Protein AF-A0A182T575-F1 (afdb_monomer_lite)

InterPro domains:
  IPR001965 Zinc finger, PHD-type [SM00249] (13-58)
  IPR001965 Zinc finger, PHD-type [SM00249] (108-152)
  IPR011011 Zinc finger, FYVE/PHD-type [SSF57903] (4-63)
  IPR011011 Zinc finger, FYVE/PHD-type [SSF57903] (106-156)
  IPR013083 Zinc finger, RING/FYVE/PHD-type [G3DSA:3.30.40.10] (1-66)
  IPR013083 Zinc finger, RING/FYVE/PHD-type [G3DSA:3.30.40.10] (75-159)
  IPR019786 Zinc finger, PHD-type, conserved site [PS01359] (14-57)
  IPR019786 Zinc finger, PHD-type, conserved site [PS01359] (109-151)
  IPR019787 Zinc finger, PHD-finger [PF00628] (109-151)
  IPR019787 Zinc finger, PHD-finger [PS50016] (6-60)
  IPR019787 Zinc finger, PHD-finger [PS50016] (106-154)

pLDDT: mean 73.39, std 14.85, range [38.53, 90.88]

Secondary structure (DSSP, 8-state):
------------BBTTT--B--TTSEEE-TTT--EEEHHHHT--GGGGGS----HHHHHTS---------------SHHHHHHHHHHHHHHHHHHT------PPP-PPBTTT----SS-EEEPTTSS-EEEGGGS-HHHHTTTTS---HHHHHHHHHHT-

Organism: NCBI:txid74869

Radius of gyration: 31.45 Å; chains: 1; bounding box: 74×35×73 Å

Sequence (160 aa):
MANNEENTCEELKCGKCFALCSESDYIMCDECRTLYHARCIEVDDAAACREWFCEKCANARPDQTASTPTGYRQPVDNKMMEIRRIFEQMKACMEQGTRQKSAAPRRTCYACNGSGDTEMIGCNGCNRSVHLTCLTESEAASLRKWLCAFCTVTKKRETK

Foldseek 3Di:
DDDDPPPCPPQQAAPQPRHGDDDDAWDAQPPPRHIHGCVRQVDDPVVNVDHDHDPVRVVVPVDDDDDDDDDDDDPDDDVVVVVVVVVVVVVCVVVVPPPPCPPPPQAAAPQPRDRDPADWQAAPQDRHIHHCVSDDPVQNVCRPHGHPPVRVVVVVVVVD

Structure (mmCIF, N/CA/C/O backbone):
data_AF-A0A182T575-F1
#
_entry.id   AF-A0A182T575-F1
#
loop_
_atom_site.group_PDB
_atom_site.id
_atom_site.type_symbol
_atom_site.label_atom_id
_atom_site.label_alt_id
_atom_site.label_comp_id
_atom_site.label_asym_id
_atom_site.label_entity_id
_atom_site.label_seq_id
_atom_site.pdbx_PDB_ins_code
_atom_site.Cartn_x
_atom_site.Cartn_y
_atom_site.Cartn_z
_atom_site.occupancy
_atom_site.B_iso_or_equiv
_atom_site.auth_seq_id
_atom_site.auth_comp_id
_atom_site.auth_asym_id
_atom_site.auth_atom_id
_atom_site.pdbx_PDB_model_num
ATOM 1 N N . MET A 1 1 ? 23.796 -4.944 -33.151 1.00 39.25 1 MET A N 1
ATOM 2 C CA . MET A 1 1 ? 24.440 -6.064 -32.436 1.00 39.25 1 MET A CA 1
ATOM 3 C C . MET A 1 1 ? 24.718 -5.594 -31.021 1.00 39.25 1 MET A C 1
ATOM 5 O O . MET A 1 1 ? 25.279 -4.519 -30.892 1.00 39.25 1 MET A O 1
ATOM 9 N N . ALA A 1 2 ? 24.274 -6.391 -30.047 1.00 43.53 2 ALA A N 1
ATOM 10 C CA . ALA A 1 2 ? 24.586 -6.375 -28.615 1.00 43.53 2 ALA A CA 1
ATOM 11 C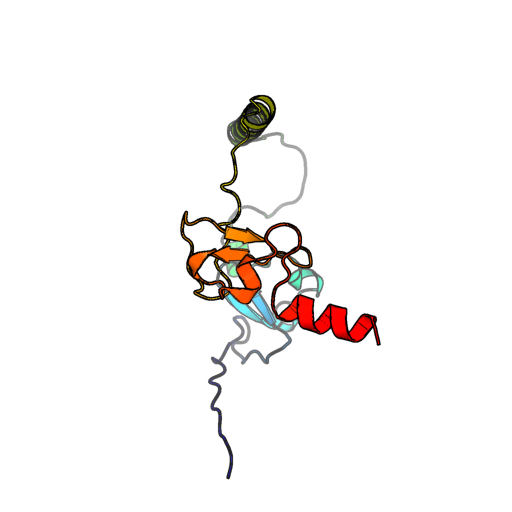 C . ALA A 1 2 ? 24.292 -5.098 -27.799 1.00 43.53 2 ALA A C 1
ATOM 13 O O . ALA A 1 2 ? 24.998 -4.098 -27.876 1.00 43.53 2 ALA A O 1
ATOM 14 N N . ASN A 1 3 ? 23.268 -5.221 -26.948 1.00 47.69 3 ASN A N 1
ATOM 15 C CA . ASN A 1 3 ? 23.151 -4.525 -25.670 1.00 47.69 3 ASN A CA 1
ATOM 16 C C . ASN A 1 3 ? 24.430 -4.774 -24.857 1.00 47.69 3 ASN A C 1
ATOM 18 O O . ASN A 1 3 ? 24.842 -5.927 -24.742 1.00 47.69 3 ASN A O 1
ATOM 22 N N . ASN A 1 4 ? 25.029 -3.736 -24.280 1.00 50.97 4 ASN A N 1
ATOM 23 C CA . ASN A 1 4 ? 25.987 -3.916 -23.194 1.00 50.97 4 ASN A CA 1
ATOM 24 C C . ASN A 1 4 ? 25.525 -3.039 -22.035 1.00 50.97 4 ASN A C 1
ATOM 26 O O . ASN A 1 4 ? 25.908 -1.879 -21.903 1.00 50.97 4 ASN A O 1
ATOM 30 N N . GLU A 1 5 ? 24.592 -3.595 -21.268 1.00 57.41 5 GLU A N 1
ATOM 31 C CA . GLU A 1 5 ? 24.243 -3.130 -19.936 1.00 57.41 5 GLU A CA 1
ATOM 32 C C . GLU A 1 5 ? 25.486 -3.321 -19.064 1.00 57.41 5 GLU A C 1
ATOM 34 O O . GLU A 1 5 ? 25.692 -4.378 -18.471 1.00 57.41 5 GLU A O 1
ATOM 39 N N . GLU A 1 6 ? 26.349 -2.307 -19.010 1.00 52.88 6 GLU A N 1
ATOM 40 C CA . GLU A 1 6 ? 27.353 -2.185 -17.956 1.00 52.88 6 GLU A CA 1
ATOM 41 C C . GLU A 1 6 ? 26.613 -1.858 -16.657 1.00 52.88 6 GLU A C 1
ATOM 43 O O . GLU A 1 6 ? 26.557 -0.725 -16.186 1.00 52.88 6 GLU A O 1
ATOM 48 N N . ASN A 1 7 ? 25.968 -2.891 -16.115 1.00 46.56 7 ASN A N 1
ATOM 49 C CA . ASN A 1 7 ? 25.551 -2.963 -14.734 1.00 46.56 7 ASN A CA 1
ATOM 50 C C . ASN A 1 7 ? 26.835 -2.837 -13.913 1.00 46.56 7 ASN A C 1
ATOM 52 O O . ASN A 1 7 ? 27.598 -3.795 -13.782 1.00 46.56 7 ASN A O 1
ATOM 56 N N . THR A 1 8 ? 27.127 -1.624 -13.447 1.00 46.09 8 THR A N 1
ATOM 57 C CA . THR A 1 8 ? 28.196 -1.358 -12.493 1.00 46.09 8 THR A CA 1
ATOM 58 C C . THR A 1 8 ? 27.815 -2.053 -11.195 1.00 46.09 8 THR A C 1
ATOM 60 O O . THR A 1 8 ? 27.240 -1.444 -10.296 1.00 46.09 8 THR A O 1
ATOM 63 N N . CYS A 1 9 ? 28.094 -3.354 -11.129 1.00 49.94 9 CYS A N 1
ATOM 64 C CA . CYS A 1 9 ? 28.182 -4.099 -9.892 1.00 49.94 9 CYS A CA 1
ATOM 65 C C . CYS A 1 9 ? 29.258 -3.379 -9.088 1.00 49.94 9 CYS A C 1
ATOM 67 O O . CYS A 1 9 ? 30.449 -3.540 -9.358 1.00 49.94 9 CYS A O 1
ATOM 69 N N . GLU A 1 10 ? 28.826 -2.484 -8.198 1.00 60.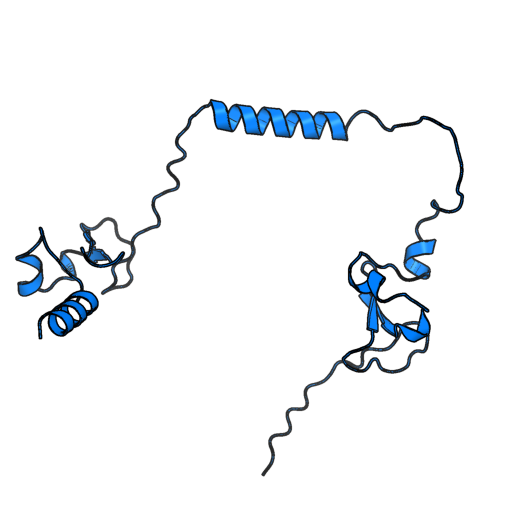88 10 GLU A N 1
ATOM 70 C CA . GLU A 1 10 ? 29.696 -1.800 -7.254 1.00 60.88 10 GLU A CA 1
ATOM 71 C C . GLU A 1 10 ? 30.649 -2.857 -6.691 1.00 60.88 10 GLU A C 1
ATOM 73 O O . GLU A 1 10 ? 30.208 -3.934 -6.291 1.00 60.88 10 GLU A O 1
ATOM 78 N N . GLU A 1 11 ? 31.960 -2.625 -6.789 1.00 69.19 11 GLU A N 1
ATOM 79 C CA . GLU A 1 11 ? 32.977 -3.596 -6.382 1.00 69.19 11 GLU A CA 1
ATOM 80 C C . GLU A 1 11 ? 32.914 -3.807 -4.864 1.00 69.19 11 GLU A C 1
ATOM 82 O O . GLU A 1 11 ? 33.676 -3.225 -4.086 1.00 69.19 11 GLU A O 1
ATOM 87 N N . LEU A 1 12 ? 31.978 -4.634 -4.425 1.00 80.94 12 LEU A N 1
ATOM 88 C CA . LEU A 1 12 ? 31.774 -4.973 -3.035 1.00 80.94 12 LEU A CA 1
ATOM 89 C C . LEU A 1 12 ? 32.937 -5.865 -2.592 1.00 80.94 12 LEU A C 1
ATOM 91 O O . LEU A 1 12 ? 33.143 -6.955 -3.125 1.00 80.94 12 LEU A O 1
ATOM 95 N N . LYS A 1 13 ? 33.742 -5.382 -1.641 1.00 87.19 13 LYS A N 1
ATOM 96 C CA . LYS A 1 13 ? 34.956 -6.058 -1.153 1.00 87.19 13 LYS A CA 1
ATOM 97 C C . LYS A 1 13 ? 34.750 -6.590 0.256 1.00 87.19 13 LYS A C 1
ATOM 99 O O . LYS A 1 13 ? 34.150 -5.935 1.105 1.00 87.19 13 LYS A O 1
ATOM 104 N N . CYS A 1 14 ? 35.319 -7.761 0.517 1.00 88.38 14 CYS A N 1
ATOM 105 C CA . CYS A 1 14 ? 35.303 -8.377 1.834 1.00 88.38 14 CYS A CA 1
ATOM 106 C C . CYS A 1 14 ? 36.177 -7.592 2.823 1.00 88.38 14 CYS A C 1
ATOM 108 O O . CYS A 1 14 ? 37.368 -7.395 2.589 1.00 88.38 14 CYS A O 1
ATOM 110 N N . GLY A 1 15 ? 35.637 -7.224 3.983 1.00 87.44 15 GLY A N 1
ATOM 111 C CA . GLY A 1 15 ? 36.346 -6.467 5.017 1.00 87.44 15 GLY A CA 1
ATOM 112 C C . GLY A 1 15 ? 37.470 -7.224 5.738 1.00 87.44 15 GLY A C 1
ATOM 113 O O . GLY A 1 15 ? 38.123 -6.633 6.599 1.00 87.44 15 GLY A O 1
ATOM 114 N N . LYS A 1 16 ? 37.683 -8.516 5.434 1.00 87.06 16 LYS A N 1
ATOM 115 C CA . LYS A 1 16 ? 38.768 -9.347 5.996 1.00 87.06 16 LYS A CA 1
ATOM 116 C C . LYS A 1 16 ? 39.864 -9.671 4.980 1.00 87.06 16 LYS A C 1
ATOM 118 O O . LYS A 1 16 ? 41.035 -9.511 5.301 1.00 87.06 16 LYS A O 1
ATOM 123 N N . CYS A 1 17 ? 39.507 -10.126 3.777 1.00 88.50 17 CYS A N 1
ATOM 124 C CA . CYS A 1 17 ? 40.483 -10.513 2.747 1.00 88.50 17 CYS A CA 1
ATOM 125 C C . CYS A 1 17 ? 40.636 -9.489 1.611 1.00 88.50 17 CYS A C 1
ATOM 127 O O . CYS A 1 17 ? 41.510 -9.660 0.769 1.00 88.50 17 CYS A O 1
ATOM 129 N N . PHE A 1 18 ? 39.795 -8.449 1.571 1.00 85.19 18 PHE A N 1
ATOM 130 C CA . PHE A 1 18 ? 39.762 -7.396 0.544 1.00 85.19 18 PHE A CA 1
ATOM 131 C C . PHE A 1 18 ? 39.518 -7.879 -0.895 1.00 85.19 18 PHE A C 1
ATOM 133 O O . PHE A 1 18 ? 39.548 -7.075 -1.826 1.00 85.19 18 PHE A O 1
ATOM 140 N N . ALA A 1 19 ? 39.226 -9.168 -1.085 1.00 85.50 19 ALA A N 1
ATOM 141 C CA . ALA A 1 19 ? 38.797 -9.721 -2.361 1.00 85.50 19 ALA A CA 1
ATOM 142 C C . ALA A 1 19 ? 37.332 -9.361 -2.653 1.00 85.50 19 ALA A C 1
ATOM 144 O O . ALA A 1 19 ? 36.553 -9.079 -1.738 1.00 85.50 19 ALA A O 1
ATOM 145 N N . LEU A 1 20 ? 36.963 -9.397 -3.934 1.00 83.56 20 LEU A N 1
ATOM 146 C CA . LEU A 1 20 ? 35.601 -9.130 -4.391 1.00 83.56 20 LEU A CA 1
ATOM 147 C C . LEU A 1 20 ? 34.617 -10.178 -3.841 1.00 83.56 20 LEU A C 1
ATOM 149 O O . LEU A 1 20 ? 34.906 -11.379 -3.798 1.00 83.56 20 LEU A O 1
ATOM 153 N N . CYS A 1 21 ? 33.451 -9.715 -3.407 1.00 77.94 21 CYS A N 1
ATOM 154 C CA . CYS A 1 21 ? 32.320 -10.549 -3.036 1.00 77.94 21 CYS A CA 1
ATOM 155 C C . CYS A 1 21 ? 31.517 -10.871 -4.299 1.00 77.94 21 CYS A C 1
ATOM 157 O O . CYS A 1 21 ? 30.955 -9.979 -4.923 1.00 77.94 21 CYS A O 1
ATOM 159 N N . SER A 1 22 ? 31.488 -12.145 -4.690 1.00 73.56 22 SER A N 1
ATOM 160 C CA . SER A 1 22 ? 30.547 -12.640 -5.700 1.00 73.56 22 SER A CA 1
ATOM 161 C C . SER A 1 22 ? 29.132 -12.706 -5.115 1.00 73.56 22 SER A C 1
ATOM 163 O O . SER A 1 22 ? 28.972 -12.761 -3.898 1.00 73.56 22 SER A O 1
ATOM 165 N N . GLU A 1 23 ? 28.121 -12.720 -5.981 1.00 66.62 23 GLU A N 1
ATOM 166 C CA . GLU A 1 23 ? 26.720 -12.397 -5.668 1.00 66.62 23 GLU A CA 1
ATOM 167 C C . GLU A 1 23 ? 26.006 -13.272 -4.611 1.00 66.62 23 GLU A C 1
ATOM 169 O O . GLU A 1 23 ? 24.892 -12.923 -4.234 1.00 66.62 23 GLU A O 1
ATOM 174 N N . SER A 1 24 ? 26.584 -14.371 -4.100 1.00 66.12 24 SER A N 1
ATOM 175 C CA . SER A 1 24 ? 25.818 -15.333 -3.280 1.00 66.12 24 SER A CA 1
ATOM 176 C C . SER A 1 24 ? 26.347 -15.679 -1.880 1.00 66.12 24 SER A C 1
ATOM 178 O O . SER A 1 24 ? 25.545 -16.117 -1.061 1.00 66.12 24 SER A O 1
ATOM 180 N N . ASP A 1 25 ? 27.629 -15.468 -1.549 1.00 77.75 25 ASP A N 1
ATOM 181 C CA . ASP A 1 25 ? 28.241 -16.086 -0.346 1.00 77.75 25 ASP A CA 1
ATOM 182 C C . ASP A 1 25 ? 28.882 -15.062 0.610 1.00 77.75 25 ASP A C 1
ATOM 184 O O . ASP A 1 25 ? 30.053 -15.168 1.011 1.00 77.75 25 ASP A O 1
ATOM 188 N N . TYR A 1 26 ? 28.120 -14.035 0.980 1.00 84.81 26 TYR A N 1
ATOM 189 C CA . TYR A 1 26 ? 28.564 -13.005 1.914 1.00 84.81 26 TYR A CA 1
ATOM 190 C C . TYR A 1 26 ? 27.520 -12.695 2.987 1.00 84.81 26 TYR A C 1
ATOM 192 O O . TYR A 1 26 ? 26.317 -12.812 2.777 1.00 84.81 26 TYR A O 1
ATOM 200 N N . ILE A 1 27 ? 28.002 -12.237 4.138 1.00 85.94 27 ILE A N 1
ATOM 201 C CA . ILE A 1 27 ? 27.193 -11.635 5.193 1.00 85.94 27 ILE A CA 1
ATOM 202 C C . ILE A 1 27 ? 27.582 -10.166 5.344 1.00 85.94 27 ILE A C 1
ATOM 204 O O . ILE A 1 27 ? 28.740 -9.787 5.145 1.00 85.94 27 ILE A O 1
ATOM 208 N N . MET A 1 28 ? 26.612 -9.330 5.688 1.00 88.44 28 MET A N 1
ATOM 209 C CA . MET A 1 28 ? 26.808 -7.906 5.925 1.00 88.44 28 MET A CA 1
ATOM 210 C C . MET A 1 28 ? 26.722 -7.625 7.423 1.00 88.44 28 MET A C 1
ATOM 212 O O . MET A 1 28 ? 25.813 -8.105 8.087 1.00 88.44 28 MET A O 1
ATOM 216 N N . CYS A 1 29 ? 27.652 -6.832 7.953 1.00 89.06 29 CYS A N 1
ATOM 217 C CA . CYS A 1 29 ? 27.554 -6.327 9.321 1.00 89.06 29 CYS A CA 1
ATOM 218 C C . CYS A 1 29 ? 26.382 -5.343 9.438 1.00 89.06 29 CYS A C 1
ATOM 220 O O . CYS A 1 29 ? 26.336 -4.366 8.687 1.00 89.06 29 CYS A O 1
ATOM 222 N N . ASP A 1 30 ? 25.483 -5.545 10.399 1.00 88.19 30 ASP A N 1
ATOM 223 C CA . ASP A 1 30 ? 24.310 -4.677 10.583 1.00 88.19 30 ASP A CA 1
ATOM 224 C C . ASP A 1 30 ? 24.665 -3.255 11.046 1.00 88.19 30 ASP A C 1
ATOM 226 O O . ASP A 1 30 ? 23.932 -2.308 10.763 1.00 88.19 30 ASP A O 1
ATOM 230 N N . GLU A 1 31 ? 25.825 -3.091 11.687 1.00 87.94 31 GLU A N 1
ATOM 231 C CA . GLU A 1 31 ? 26.310 -1.800 12.185 1.00 87.94 31 GLU A CA 1
ATOM 232 C C . GLU A 1 31 ? 27.065 -1.015 11.101 1.00 87.94 31 GLU A C 1
ATOM 234 O O . GLU A 1 31 ? 26.671 0.079 10.706 1.00 87.94 31 GLU A O 1
ATOM 239 N N . CYS A 1 32 ? 28.165 -1.575 10.589 1.00 90.00 32 CYS A N 1
ATOM 240 C CA . CYS A 1 32 ? 29.066 -0.861 9.678 1.00 90.00 32 CYS A CA 1
ATOM 241 C C . CYS A 1 32 ? 28.815 -1.151 8.196 1.00 90.00 32 CYS A C 1
ATOM 243 O O . CYS A 1 32 ? 29.572 -0.669 7.353 1.00 90.00 32 CYS A O 1
ATOM 245 N N . ARG A 1 33 ? 27.810 -1.979 7.872 1.00 88.75 33 ARG A N 1
ATOM 246 C CA . ARG A 1 33 ? 27.423 -2.373 6.503 1.00 88.75 33 ARG A CA 1
ATOM 247 C C . ARG A 1 33 ? 28.553 -2.983 5.663 1.00 88.75 33 ARG A C 1
ATOM 249 O O . ARG A 1 33 ? 28.431 -3.117 4.453 1.00 88.75 33 ARG A O 1
ATOM 256 N N . THR A 1 34 ? 29.653 -3.386 6.300 1.00 88.88 34 THR A N 1
ATOM 257 C CA . THR A 1 34 ? 30.786 -4.032 5.630 1.00 88.88 34 THR A CA 1
ATOM 258 C C . THR A 1 34 ? 30.461 -5.495 5.344 1.00 88.88 34 THR A C 1
ATOM 260 O O . THR A 1 34 ? 29.895 -6.184 6.196 1.00 88.88 34 THR A O 1
ATOM 263 N N . LEU A 1 35 ? 30.849 -5.964 4.160 1.00 89.31 35 LEU A N 1
ATOM 264 C CA . LEU A 1 35 ? 30.601 -7.321 3.681 1.00 89.31 35 LEU A CA 1
ATOM 265 C C . LEU A 1 35 ? 31.759 -8.242 4.032 1.00 89.31 35 LEU A C 1
ATOM 267 O O . LEU A 1 35 ? 32.920 -7.834 4.025 1.00 89.31 35 LEU A O 1
ATOM 271 N N . TYR A 1 36 ? 31.451 -9.496 4.320 1.00 88.62 36 TYR A N 1
ATOM 272 C CA . TYR A 1 36 ? 32.433 -10.521 4.635 1.00 88.62 36 TYR A CA 1
ATOM 273 C C . TYR A 1 36 ? 32.021 -11.827 3.974 1.00 88.62 36 TYR A C 1
ATOM 275 O O . TYR A 1 36 ? 30.861 -12.221 4.063 1.00 88.62 36 TYR A O 1
ATOM 283 N N . HIS A 1 37 ? 32.961 -12.531 3.341 1.00 88.62 37 HIS A N 1
ATOM 284 C CA . HIS A 1 37 ? 32.687 -13.897 2.892 1.00 88.62 37 HIS A CA 1
ATOM 285 C C . HIS A 1 37 ? 32.399 -14.776 4.102 1.00 88.62 37 HIS A C 1
ATOM 287 O O . HIS A 1 37 ? 33.171 -14.738 5.063 1.00 88.62 37 HIS A O 1
ATOM 293 N N . ALA A 1 38 ? 31.376 -15.629 4.025 1.00 83.62 38 ALA A N 1
ATOM 294 C CA . ALA A 1 38 ? 31.061 -16.582 5.096 1.00 83.62 38 ALA A CA 1
ATOM 295 C C . ALA A 1 38 ? 32.292 -17.431 5.481 1.00 83.62 38 ALA A C 1
ATOM 297 O O . ALA A 1 38 ? 32.605 -17.609 6.657 1.00 83.62 38 ALA A O 1
ATOM 298 N N . ARG A 1 39 ? 33.090 -17.828 4.476 1.00 82.50 39 ARG A N 1
ATOM 299 C CA . ARG A 1 39 ? 34.358 -18.561 4.648 1.00 82.50 39 ARG A CA 1
ATOM 300 C C . ARG A 1 39 ? 35.452 -17.766 5.359 1.00 82.50 39 ARG A C 1
ATOM 302 O O . ARG A 1 39 ? 36.321 -18.360 5.980 1.00 82.50 39 ARG A O 1
ATOM 309 N N . CYS A 1 40 ? 35.457 -16.438 5.246 1.00 83.44 40 CYS A N 1
ATOM 310 C CA . CYS A 1 40 ? 36.474 -15.613 5.893 1.00 83.44 40 CYS A CA 1
ATOM 311 C C . CYS A 1 40 ? 36.230 -15.485 7.397 1.00 83.44 40 CYS A C 1
ATOM 313 O O . CYS A 1 40 ? 37.186 -15.290 8.141 1.00 83.44 40 CYS A O 1
ATOM 315 N N . ILE A 1 41 ? 34.983 -15.560 7.848 1.00 81.31 41 ILE A N 1
ATOM 316 C CA . ILE A 1 41 ? 34.602 -15.327 9.246 1.00 81.31 41 ILE A CA 1
ATOM 317 C C . ILE A 1 41 ? 34.152 -16.602 9.974 1.00 81.31 41 ILE A C 1
ATOM 319 O O . ILE A 1 41 ? 33.827 -16.507 11.150 1.00 81.31 41 ILE A O 1
ATOM 323 N N . GLU A 1 42 ? 34.167 -17.759 9.298 1.00 72.06 42 GLU A N 1
ATOM 324 C CA . GLU A 1 42 ? 33.816 -19.079 9.860 1.00 72.06 42 GLU A CA 1
ATOM 325 C C . GLU A 1 42 ? 32.444 -19.090 10.542 1.00 72.06 42 GLU A C 1
ATOM 327 O O . GLU A 1 42 ? 32.263 -19.609 11.640 1.00 72.06 42 GLU A O 1
ATOM 332 N N . VAL A 1 43 ? 31.469 -18.454 9.902 1.00 66.88 43 VAL A N 1
ATOM 333 C CA . VAL A 1 43 ? 30.138 -18.297 10.475 1.00 66.88 43 VAL A CA 1
ATOM 334 C C . VAL A 1 43 ? 29.201 -19.388 9.958 1.00 66.88 43 VAL A C 1
ATOM 336 O O . VAL A 1 43 ? 29.103 -19.588 8.751 1.00 66.88 43 VAL A O 1
ATOM 339 N N . ASP A 1 44 ? 28.499 -20.060 10.877 1.00 64.19 44 ASP A N 1
ATOM 340 C CA . ASP A 1 44 ? 27.440 -21.025 10.560 1.00 64.19 44 ASP A CA 1
ATOM 341 C C . ASP A 1 44 ? 26.269 -20.346 9.828 1.00 64.19 44 ASP A C 1
ATOM 343 O O . ASP A 1 44 ? 25.882 -19.227 10.180 1.00 64.19 44 ASP A O 1
ATOM 347 N N . ASP A 1 45 ? 25.633 -21.049 8.882 1.00 61.72 45 ASP A N 1
ATOM 348 C CA . ASP A 1 45 ? 24.508 -20.558 8.057 1.00 61.72 45 ASP A CA 1
ATOM 349 C C . ASP A 1 45 ? 23.361 -19.927 8.877 1.00 61.72 45 ASP A C 1
ATOM 351 O O . ASP A 1 45 ? 22.638 -19.049 8.403 1.00 61.72 45 ASP A O 1
ATOM 355 N N . ALA A 1 46 ? 23.224 -20.307 10.152 1.00 56.66 46 ALA A N 1
ATOM 356 C CA . ALA A 1 46 ? 22.260 -19.741 11.094 1.00 56.66 46 ALA A CA 1
ATOM 357 C C . ALA A 1 46 ? 22.476 -18.245 11.405 1.00 56.66 46 ALA A C 1
ATOM 359 O O . ALA A 1 46 ? 21.569 -17.587 11.919 1.00 56.66 46 ALA A O 1
ATOM 360 N N . ALA A 1 47 ? 23.657 -17.686 11.126 1.00 59.53 47 ALA A N 1
ATOM 361 C CA . ALA A 1 47 ? 23.919 -16.269 11.344 1.00 59.53 47 ALA A CA 1
ATOM 362 C C . ALA A 1 47 ? 23.334 -15.359 10.262 1.00 59.53 47 ALA A C 1
ATOM 364 O O . ALA A 1 47 ? 23.122 -14.188 10.541 1.00 59.53 47 ALA A O 1
ATOM 365 N N . ALA A 1 48 ? 23.027 -15.882 9.070 1.00 60.41 48 ALA A N 1
ATOM 366 C CA . ALA A 1 48 ? 22.328 -15.114 8.040 1.00 60.41 48 ALA A CA 1
ATOM 367 C C . ALA A 1 48 ? 20.875 -14.786 8.444 1.00 60.41 48 ALA A C 1
ATOM 369 O O . ALA A 1 48 ? 20.257 -13.888 7.879 1.00 60.41 48 ALA A O 1
ATOM 370 N N . CYS A 1 49 ? 20.323 -15.503 9.431 1.00 58.94 49 CYS A N 1
ATOM 371 C CA . CYS A 1 49 ? 18.953 -15.332 9.921 1.00 58.94 49 CYS A CA 1
ATOM 372 C C . CYS A 1 49 ? 18.837 -14.481 11.200 1.00 58.94 49 CYS A C 1
ATOM 374 O O . CYS A 1 49 ? 17.738 -14.358 11.743 1.00 58.94 49 CYS A O 1
ATOM 376 N N . ARG A 1 50 ? 19.938 -13.919 11.713 1.00 72.75 50 ARG A N 1
ATOM 377 C CA . ARG A 1 50 ? 19.966 -13.084 12.928 1.00 72.75 50 ARG A CA 1
ATOM 378 C C . ARG A 1 50 ? 20.855 -11.865 12.715 1.00 72.75 50 ARG A C 1
ATOM 380 O O . ARG A 1 50 ? 21.651 -11.845 11.786 1.00 72.75 50 ARG A O 1
ATOM 387 N N . GLU A 1 51 ? 20.743 -10.887 13.607 1.00 83.62 51 GLU A N 1
ATOM 388 C CA . GLU A 1 51 ? 21.652 -9.740 13.614 1.00 83.62 51 GLU A CA 1
ATOM 389 C C . GLU A 1 51 ? 23.104 -10.227 13.742 1.00 83.62 51 GLU A C 1
ATOM 391 O O . GLU A 1 51 ? 23.433 -11.007 14.649 1.00 83.62 51 GLU A O 1
ATOM 396 N N . TRP A 1 52 ? 23.969 -9.787 12.829 1.00 86.81 52 TRP A N 1
ATOM 397 C CA . TRP A 1 52 ? 25.381 -10.149 12.809 1.00 86.81 52 TRP A CA 1
ATOM 398 C C . TRP A 1 52 ? 26.266 -8.906 12.807 1.00 86.81 52 TRP A C 1
ATOM 400 O O . TRP A 1 52 ? 26.107 -7.974 12.017 1.00 86.81 52 TRP A O 1
ATOM 410 N N . PHE A 1 53 ? 27.263 -8.925 13.687 1.00 87.69 53 PHE A N 1
ATOM 411 C CA . PHE A 1 53 ? 28.218 -7.841 13.858 1.00 87.69 53 PHE A CA 1
ATOM 412 C C . PHE A 1 53 ? 29.625 -8.360 13.582 1.00 87.69 53 PHE A C 1
ATOM 414 O O . PHE A 1 53 ? 30.024 -9.402 14.105 1.00 87.69 53 PHE A O 1
ATOM 421 N N . CYS A 1 54 ? 30.403 -7.619 12.790 1.00 88.25 54 CYS A N 1
ATOM 422 C CA . CYS 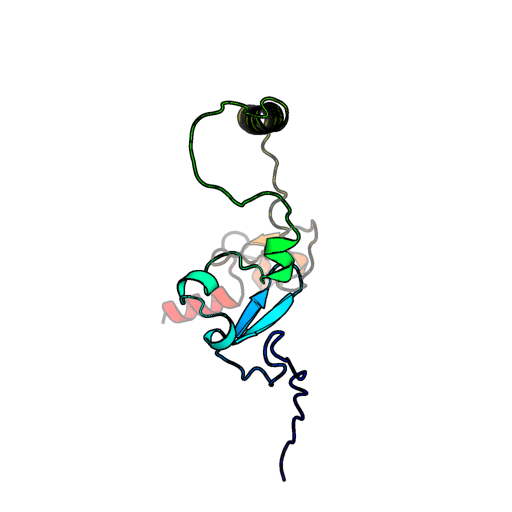A 1 54 ? 31.805 -7.957 12.580 1.00 88.25 54 CYS A CA 1
ATOM 423 C C . CYS A 1 54 ? 32.601 -7.802 13.881 1.00 88.25 54 CYS A C 1
ATOM 425 O O . CYS A 1 54 ? 32.220 -7.033 14.760 1.00 88.25 54 CYS A O 1
AT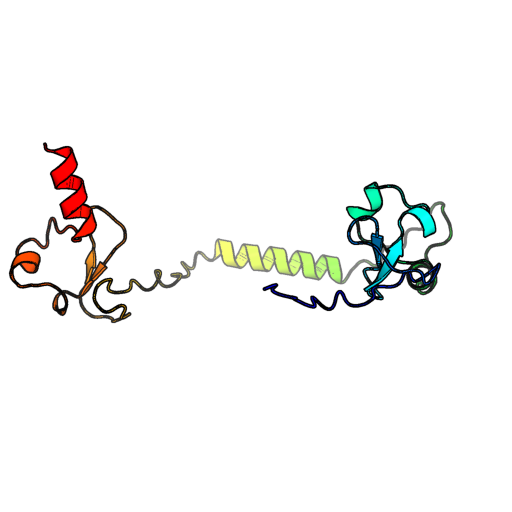OM 427 N N . GLU A 1 55 ? 33.746 -8.476 13.986 1.00 84.62 55 GLU A N 1
ATOM 428 C CA . GLU A 1 55 ? 34.602 -8.461 15.181 1.00 84.62 55 GLU A CA 1
ATOM 429 C C . GLU A 1 55 ? 34.916 -7.041 15.687 1.00 84.62 55 GLU A C 1
ATOM 431 O O . GLU A 1 55 ? 34.896 -6.787 16.888 1.00 84.62 55 GLU A O 1
ATOM 436 N N . LYS A 1 56 ? 35.117 -6.080 14.774 1.00 87.19 56 LYS A N 1
ATOM 437 C CA . LYS A 1 56 ? 35.340 -4.670 15.132 1.00 87.19 56 LYS A CA 1
ATOM 438 C C . LYS A 1 56 ? 34.127 -4.058 15.836 1.00 87.19 56 LYS A C 1
ATOM 440 O O . LYS A 1 56 ? 34.290 -3.391 16.849 1.00 87.19 56 LYS A O 1
ATOM 445 N N . CYS A 1 57 ? 32.925 -4.291 15.313 1.00 87.44 57 CYS A N 1
ATOM 446 C CA . CYS A 1 57 ? 31.676 -3.782 15.881 1.00 87.44 57 CYS A CA 1
ATOM 447 C C . CYS A 1 57 ? 31.258 -4.552 17.142 1.00 87.44 57 CYS A C 1
ATOM 449 O O . CYS A 1 57 ? 30.721 -3.953 18.069 1.00 87.44 57 CYS A O 1
ATOM 451 N N . ALA A 1 58 ? 31.551 -5.853 17.212 1.00 84.50 58 ALA A N 1
ATOM 452 C CA . ALA A 1 58 ? 31.319 -6.675 18.394 1.00 84.50 58 ALA A CA 1
ATOM 453 C C . ALA A 1 58 ? 32.212 -6.233 19.567 1.00 84.50 58 ALA A C 1
ATOM 455 O O . ALA A 1 58 ? 31.709 -6.003 20.662 1.00 84.50 58 ALA A O 1
ATOM 456 N N . ASN A 1 59 ? 33.510 -6.023 19.320 1.00 78.50 59 ASN A N 1
ATOM 457 C CA . ASN A 1 59 ? 34.484 -5.616 20.341 1.00 78.50 59 ASN A CA 1
ATOM 458 C C . ASN A 1 59 ? 34.421 -4.121 20.689 1.00 78.50 59 ASN A C 1
ATOM 460 O O . ASN A 1 59 ? 34.867 -3.719 21.761 1.00 78.50 59 ASN A O 1
ATOM 464 N N . ALA A 1 60 ? 33.854 -3.281 19.816 1.00 74.38 60 ALA A N 1
ATOM 465 C CA . ALA A 1 60 ? 33.576 -1.878 20.127 1.00 74.38 60 ALA A CA 1
ATOM 466 C C . ALA A 1 60 ? 32.482 -1.706 21.199 1.00 74.38 60 ALA A C 1
ATOM 468 O O . ALA A 1 60 ? 32.297 -0.602 21.709 1.00 74.38 60 ALA A O 1
ATOM 469 N N . ARG A 1 61 ? 31.772 -2.784 21.567 1.00 62.16 61 ARG A N 1
ATOM 470 C CA . ARG A 1 61 ? 30.917 -2.835 22.756 1.00 62.16 61 ARG A CA 1
ATOM 471 C C . ARG A 1 61 ? 31.770 -3.371 23.915 1.00 62.16 61 ARG A C 1
ATOM 473 O O . ARG A 1 61 ? 31.999 -4.575 23.965 1.00 62.16 61 ARG A O 1
ATOM 480 N N . PRO A 1 62 ? 32.243 -2.535 24.854 1.00 55.25 62 PRO A N 1
ATOM 481 C CA . PRO A 1 62 ? 33.221 -2.951 25.862 1.00 55.25 62 PRO A CA 1
ATOM 482 C C . PRO A 1 62 ? 32.661 -3.858 26.975 1.00 55.25 62 PRO A C 1
ATOM 484 O O . PRO A 1 62 ? 33.215 -3.851 28.066 1.00 55.25 62 PRO A O 1
ATOM 487 N N . ASP A 1 63 ? 31.575 -4.615 26.771 1.00 54.06 63 ASP A N 1
ATOM 488 C CA . ASP A 1 63 ? 30.856 -5.166 27.930 1.00 54.06 63 ASP A CA 1
ATOM 489 C C . ASP A 1 63 ? 30.104 -6.488 27.740 1.00 54.06 63 ASP A C 1
ATOM 491 O O . ASP A 1 63 ? 29.037 -6.670 28.319 1.00 54.06 63 ASP A O 1
ATOM 495 N N . GLN A 1 64 ? 30.628 -7.442 26.960 1.00 56.25 64 GLN A N 1
ATOM 496 C CA . GLN A 1 64 ? 30.134 -8.832 27.018 1.00 56.25 64 GLN A CA 1
ATOM 497 C C . GLN A 1 64 ? 31.248 -9.872 26.839 1.00 56.25 64 GLN A C 1
ATOM 499 O O . GLN A 1 64 ? 31.214 -10.703 25.937 1.00 56.25 64 GLN A O 1
ATOM 504 N N . THR A 1 65 ? 32.219 -9.877 27.750 1.00 47.69 65 THR A N 1
ATOM 505 C CA . THR A 1 65 ? 33.060 -11.058 27.997 1.00 47.69 65 THR A CA 1
ATOM 506 C C . THR A 1 65 ? 33.013 -11.414 29.475 1.00 47.69 65 THR A C 1
ATOM 508 O O . THR A 1 65 ? 33.749 -10.829 30.261 1.00 47.69 65 THR A O 1
ATOM 511 N N . ALA A 1 66 ? 32.127 -12.349 29.834 1.00 43.38 66 ALA A N 1
ATOM 512 C CA . ALA A 1 66 ? 32.345 -13.436 30.799 1.00 43.38 66 ALA A CA 1
ATOM 513 C C . ALA A 1 66 ? 30.998 -14.015 31.275 1.00 43.38 66 ALA A C 1
ATOM 515 O O . ALA A 1 66 ? 30.267 -13.398 32.046 1.00 43.38 66 ALA A O 1
ATOM 516 N N . SER A 1 67 ? 30.697 -15.248 30.870 1.00 53.41 67 SER A N 1
ATOM 517 C CA . SER A 1 67 ? 29.869 -16.181 31.651 1.00 53.41 67 SER A CA 1
ATOM 518 C C . SER A 1 67 ? 30.553 -16.332 33.028 1.00 53.41 67 SER A C 1
ATOM 520 O O . SER A 1 67 ? 31.756 -16.567 33.054 1.00 53.41 67 SER A O 1
ATOM 522 N N . THR A 1 68 ? 29.973 -16.205 34.229 1.00 40.22 68 THR A N 1
ATOM 523 C CA . THR A 1 68 ? 28.807 -16.835 34.900 1.00 40.22 68 THR A CA 1
ATOM 524 C C . THR A 1 68 ? 28.848 -16.337 36.389 1.00 40.22 68 THR A C 1
ATOM 526 O O . THR A 1 68 ? 29.819 -15.677 36.753 1.00 40.22 68 THR A O 1
ATOM 529 N N . PRO A 1 69 ? 28.016 -16.818 37.341 1.00 58.62 69 PRO A N 1
ATOM 530 C CA . PRO A 1 69 ? 26.633 -16.484 37.699 1.00 58.62 69 PRO A CA 1
ATOM 531 C C . PRO A 1 69 ? 26.484 -15.559 38.941 1.00 58.62 69 PRO A C 1
ATOM 533 O O . PRO A 1 69 ? 27.363 -15.443 39.787 1.00 58.62 69 PRO A O 1
ATOM 536 N N . THR A 1 70 ? 25.252 -15.084 39.153 1.00 48.31 70 THR A N 1
ATOM 537 C CA . THR A 1 70 ? 24.708 -14.482 40.395 1.00 48.31 70 THR A CA 1
ATOM 538 C C . THR A 1 70 ? 25.071 -13.022 40.656 1.00 48.31 70 THR A C 1
ATOM 540 O O . THR A 1 70 ? 26.127 -12.678 41.169 1.00 48.31 70 THR A O 1
ATOM 543 N N . GLY A 1 71 ? 24.102 -12.151 40.389 1.00 38.53 71 GLY A N 1
ATOM 544 C CA . GLY A 1 71 ? 24.158 -10.752 40.782 1.00 38.53 71 GLY A CA 1
ATOM 545 C C . GLY A 1 71 ? 22.956 -10.003 40.243 1.00 38.53 71 GLY A C 1
ATOM 546 O O . GLY A 1 71 ? 23.037 -9.353 39.209 1.00 38.53 71 GLY A O 1
ATOM 547 N N . TYR A 1 72 ? 21.826 -10.120 40.939 1.00 50.59 72 TYR A N 1
ATOM 548 C CA . TYR A 1 72 ? 20.699 -9.204 40.803 1.00 50.59 72 TYR A CA 1
ATOM 549 C C . TYR A 1 72 ? 21.203 -7.752 40.780 1.00 50.59 72 TYR A C 1
ATOM 551 O O . TYR A 1 72 ? 21.562 -7.207 41.820 1.00 50.59 72 TYR A O 1
ATOM 559 N N . ARG A 1 73 ? 21.161 -7.107 39.616 1.00 48.28 73 ARG A N 1
ATOM 560 C CA . ARG A 1 73 ? 20.797 -5.693 39.489 1.00 48.28 73 ARG A CA 1
ATOM 561 C C . ARG A 1 73 ? 20.001 -5.534 38.209 1.00 48.28 73 ARG A C 1
ATOM 563 O O . ARG A 1 73 ? 20.539 -5.255 37.145 1.00 48.28 73 ARG A O 1
ATOM 570 N N . GLN A 1 74 ? 18.696 -5.753 38.327 1.00 49.84 74 GLN A N 1
ATOM 571 C CA . GLN A 1 74 ? 17.782 -5.241 37.323 1.00 49.84 74 GLN A CA 1
ATOM 572 C C . GLN A 1 74 ? 17.822 -3.708 37.371 1.00 49.84 74 GLN A C 1
ATOM 574 O O . GLN A 1 74 ? 17.654 -3.146 38.454 1.00 49.84 74 GLN A O 1
ATOM 579 N N . PRO A 1 75 ? 17.970 -3.018 36.232 1.00 50.03 75 PRO A N 1
ATOM 580 C CA . PRO A 1 75 ? 17.497 -1.655 36.090 1.00 50.03 75 PRO A CA 1
ATOM 581 C C . PRO A 1 75 ? 15.967 -1.705 35.935 1.00 50.03 75 PRO A C 1
ATOM 583 O O . PRO A 1 75 ? 15.420 -1.545 34.845 1.00 50.03 75 PRO A O 1
ATOM 586 N N . VAL A 1 76 ? 15.271 -1.991 37.034 1.00 59.16 76 VAL A N 1
ATOM 587 C CA . VAL A 1 76 ? 13.893 -1.526 37.235 1.00 59.16 76 VAL A CA 1
ATOM 588 C C . VAL A 1 76 ? 14.026 -0.012 37.474 1.00 59.16 76 VAL A C 1
ATOM 590 O O . VAL A 1 76 ? 14.921 0.427 38.179 1.00 59.16 76 VAL A O 1
ATOM 593 N N . ASP A 1 77 ? 13.365 0.893 36.759 1.00 59.62 77 ASP A N 1
ATOM 594 C CA . ASP A 1 77 ? 11.913 1.011 36.775 1.00 59.62 77 ASP A CA 1
ATOM 595 C C . ASP A 1 77 ? 11.329 1.795 35.583 1.00 59.62 77 ASP A C 1
ATOM 597 O O . ASP A 1 77 ? 10.114 1.908 35.462 1.00 59.62 77 ASP A O 1
ATOM 601 N N . ASN A 1 78 ? 12.136 2.327 34.659 1.00 62.59 78 ASN A N 1
ATOM 602 C CA . ASN A 1 78 ? 11.592 3.316 33.714 1.00 62.59 78 ASN A CA 1
ATOM 603 C C . ASN A 1 78 ? 10.891 2.690 32.490 1.00 62.59 78 ASN A C 1
ATOM 605 O O . ASN A 1 78 ? 9.815 3.121 32.085 1.00 62.59 78 ASN A O 1
ATOM 609 N N . LYS A 1 79 ? 11.452 1.615 31.918 1.00 65.94 79 LYS A N 1
ATOM 610 C CA . LYS A 1 79 ? 10.867 0.966 30.726 1.00 65.94 79 LYS A CA 1
ATOM 611 C C . LYS A 1 79 ? 9.611 0.159 31.049 1.00 65.94 79 LYS A C 1
ATOM 613 O O . LYS A 1 79 ? 8.675 0.140 30.261 1.00 65.94 79 LYS A O 1
ATOM 618 N N . MET A 1 80 ? 9.576 -0.483 32.216 1.00 74.12 80 MET A N 1
ATOM 619 C CA . MET A 1 80 ? 8.431 -1.286 32.655 1.00 74.12 80 MET A CA 1
ATOM 620 C C . MET A 1 80 ? 7.208 -0.402 32.938 1.00 74.12 80 MET A C 1
ATOM 622 O O . MET A 1 80 ? 6.092 -0.782 32.586 1.00 74.12 80 MET A O 1
ATOM 626 N N . MET A 1 81 ? 7.407 0.784 33.531 1.00 72.88 81 MET A N 1
ATOM 627 C CA . MET A 1 81 ? 6.325 1.751 33.730 1.00 72.88 81 MET A CA 1
ATOM 628 C C . MET A 1 81 ? 5.833 2.340 32.411 1.00 72.88 81 MET A C 1
ATOM 630 O O . MET A 1 81 ? 4.623 2.450 32.240 1.00 72.88 81 MET A O 1
ATOM 634 N N . GLU A 1 82 ? 6.719 2.630 31.454 1.00 77.50 82 GLU A N 1
ATOM 635 C CA . GLU A 1 82 ? 6.291 3.132 30.143 1.00 77.50 82 GLU A CA 1
ATOM 636 C C . GLU A 1 82 ? 5.518 2.071 29.352 1.00 77.50 82 GLU A C 1
ATOM 638 O O . GLU A 1 82 ? 4.473 2.369 28.781 1.00 77.50 82 GLU A O 1
ATOM 643 N N . ILE A 1 83 ? 5.946 0.804 29.405 1.00 78.75 83 ILE A N 1
ATOM 644 C CA . ILE A 1 83 ? 5.191 -0.308 28.814 1.00 78.75 83 ILE A CA 1
ATOM 645 C C . ILE A 1 83 ? 3.814 -0.425 29.480 1.00 78.75 83 ILE A C 1
ATOM 647 O O . ILE A 1 83 ? 2.807 -0.469 28.777 1.00 78.75 83 ILE A O 1
ATOM 651 N N . ARG A 1 84 ? 3.727 -0.407 30.819 1.00 82.88 84 ARG A N 1
ATOM 652 C CA . ARG A 1 84 ? 2.427 -0.424 31.521 1.00 82.88 84 ARG A CA 1
ATOM 653 C C . ARG A 1 84 ? 1.555 0.774 31.146 1.00 82.88 84 ARG A C 1
ATOM 655 O O . ARG A 1 84 ? 0.362 0.598 30.931 1.00 82.88 84 ARG A O 1
ATOM 662 N N . ARG A 1 85 ? 2.141 1.966 31.016 1.00 85.38 85 ARG A N 1
ATOM 663 C CA . ARG A 1 85 ? 1.439 3.188 30.608 1.00 85.38 85 ARG A CA 1
ATOM 664 C C . ARG A 1 85 ? 0.866 3.057 29.201 1.00 85.38 85 ARG A C 1
ATOM 666 O O . ARG A 1 85 ? -0.291 3.405 28.998 1.00 85.38 85 ARG A O 1
ATOM 673 N N . ILE A 1 86 ? 1.637 2.509 28.262 1.00 83.94 86 ILE A N 1
ATOM 674 C CA . ILE A 1 86 ? 1.185 2.240 26.891 1.00 83.94 86 ILE A CA 1
ATOM 675 C C . ILE A 1 86 ? 0.035 1.228 26.900 1.00 83.94 86 ILE A C 1
ATOM 677 O O . ILE A 1 86 ? -0.985 1.467 26.260 1.00 83.94 86 ILE A O 1
ATOM 681 N N . PHE A 1 87 ? 0.151 0.135 27.659 1.00 84.94 87 PHE A N 1
ATOM 682 C CA . PHE A 1 87 ? -0.909 -0.874 27.746 1.00 84.94 87 PHE A CA 1
ATOM 683 C C . PHE A 1 87 ? -2.210 -0.317 28.338 1.00 84.94 87 PHE A C 1
ATOM 685 O O . PHE A 1 87 ? -3.277 -0.546 27.769 1.00 84.94 87 PHE A O 1
ATOM 692 N N . GLU A 1 88 ? -2.137 0.458 29.421 1.00 86.25 88 GLU A N 1
ATOM 693 C CA . GLU A 1 88 ? -3.317 1.106 30.009 1.00 86.25 88 GLU A CA 1
ATOM 694 C C . GLU A 1 88 ? -3.903 2.182 29.082 1.00 86.25 88 GLU A C 1
ATOM 696 O O . GLU A 1 88 ? -5.121 2.298 28.961 1.00 86.25 88 GLU A O 1
ATOM 701 N N . GLN A 1 89 ? -3.066 2.921 28.346 1.00 82.44 89 GLN A N 1
ATOM 702 C CA . GLN A 1 89 ? -3.527 3.889 27.350 1.00 82.44 89 GLN A CA 1
ATOM 703 C C . GLN A 1 89 ? -4.244 3.201 26.176 1.00 82.44 89 GLN A C 1
ATOM 705 O O . GLN A 1 89 ? -5.317 3.642 25.769 1.00 82.44 89 GLN A O 1
ATOM 710 N N . MET A 1 90 ? -3.704 2.090 25.663 1.00 83.19 90 MET A N 1
ATOM 711 C CA . MET A 1 90 ? -4.341 1.294 24.604 1.00 83.19 90 MET A CA 1
ATOM 712 C C . MET A 1 90 ? -5.663 0.677 25.074 1.00 83.19 90 MET A C 1
ATOM 714 O O . MET A 1 90 ? -6.641 0.675 24.325 1.00 83.19 90 MET A O 1
ATOM 718 N N . LYS A 1 91 ? -5.716 0.195 26.321 1.00 85.50 91 LYS A N 1
ATOM 719 C CA . LYS A 1 91 ? -6.932 -0.343 26.937 1.00 85.50 91 LYS A CA 1
ATOM 720 C C . LYS A 1 91 ? -8.003 0.734 27.109 1.00 85.50 91 LYS A C 1
ATOM 722 O O . LYS A 1 91 ? -9.137 0.519 26.692 1.00 85.50 91 LYS A O 1
ATOM 727 N N . ALA A 1 92 ? -7.639 1.913 27.614 1.00 76.44 92 ALA A N 1
ATOM 728 C CA . ALA A 1 92 ? -8.556 3.043 27.739 1.00 76.44 92 ALA A CA 1
ATOM 729 C C . ALA A 1 92 ? -9.112 3.488 26.375 1.00 76.44 92 ALA A C 1
ATOM 731 O O . ALA A 1 92 ? -10.303 3.772 26.261 1.00 76.44 92 ALA A O 1
ATOM 732 N N . CYS A 1 93 ? -8.291 3.489 25.318 1.00 66.38 93 CYS A N 1
ATOM 733 C CA . CYS A 1 93 ? -8.761 3.764 23.957 1.00 66.38 93 CYS A CA 1
ATOM 734 C C . CYS A 1 93 ? -9.748 2.704 23.439 1.00 66.38 93 CYS A C 1
ATOM 736 O O . CYS A 1 93 ? -10.697 3.060 22.740 1.00 66.38 93 CYS A O 1
ATOM 738 N N . MET A 1 94 ? -9.558 1.423 23.777 1.00 71.69 94 MET A N 1
ATOM 739 C CA . MET A 1 94 ? -10.493 0.358 23.394 1.00 71.69 94 MET A CA 1
ATOM 740 C C . MET A 1 94 ? -11.804 0.403 24.192 1.00 71.69 94 MET A C 1
ATOM 742 O O . MET A 1 94 ? -12.874 0.228 23.610 1.00 71.69 94 MET A O 1
ATOM 746 N N . GLU A 1 95 ? -11.749 0.676 25.497 1.00 73.00 95 GLU A N 1
ATOM 747 C CA . GLU A 1 95 ? -12.931 0.743 26.371 1.00 73.00 95 GLU A CA 1
ATOM 748 C C . GLU A 1 95 ? -13.772 2.007 26.136 1.00 73.00 95 GLU A C 1
ATOM 750 O O . GLU A 1 95 ? -14.989 1.981 26.307 1.00 73.00 95 GLU A O 1
ATOM 755 N N . GLN A 1 96 ? -13.160 3.101 25.668 1.00 60.56 96 GLN A N 1
ATOM 756 C CA . GLN A 1 96 ? -13.874 4.345 25.367 1.00 60.56 96 GLN A CA 1
ATOM 757 C C . GLN A 1 96 ? -14.763 4.288 24.123 1.00 60.56 96 GLN A C 1
ATOM 759 O O . GLN A 1 96 ? -15.440 5.277 23.854 1.00 60.56 96 GLN A O 1
ATOM 764 N N . GLY A 1 97 ? -14.810 3.175 23.376 1.00 54.53 97 GLY A N 1
ATOM 765 C CA . GLY A 1 97 ? -15.889 2.901 22.417 1.00 54.53 97 GLY A CA 1
ATOM 766 C C . GLY A 1 97 ? -16.162 4.016 21.402 1.00 54.53 97 GLY A C 1
ATOM 767 O O . GLY A 1 97 ? -17.243 4.067 20.809 1.00 54.53 97 GLY A O 1
ATOM 768 N N . THR A 1 98 ? -15.208 4.924 21.174 1.00 49.34 98 THR A N 1
ATOM 769 C CA . THR A 1 98 ? -15.342 5.900 20.111 1.00 49.34 98 THR A CA 1
ATOM 770 C C . THR A 1 98 ? -14.996 5.147 18.855 1.00 49.34 98 THR A C 1
ATOM 772 O O . THR A 1 98 ? -13.848 4.884 18.512 1.00 49.34 98 THR A O 1
ATOM 775 N N . ARG A 1 99 ? -16.075 4.739 18.198 1.00 55.12 99 ARG A N 1
ATOM 776 C CA . ARG A 1 99 ? -16.210 4.590 16.762 1.00 55.12 99 ARG A CA 1
ATOM 777 C C . ARG A 1 99 ? -15.445 5.741 16.101 1.00 55.12 99 ARG A C 1
ATOM 779 O O . ARG A 1 99 ? -16.044 6.734 15.693 1.00 55.12 99 ARG A O 1
ATOM 786 N N . GLN A 1 100 ? -14.119 5.623 16.000 1.00 53.16 100 GLN A N 1
ATOM 787 C CA . GLN A 1 100 ? -13.361 6.291 14.970 1.00 53.16 100 GLN A CA 1
ATOM 788 C C . GLN A 1 100 ? -14.022 5.765 13.710 1.00 53.16 100 GLN A C 1
ATOM 790 O O . GLN A 1 100 ? -13.801 4.631 13.288 1.00 53.16 100 GLN A O 1
ATOM 795 N N . LYS A 1 101 ? -14.947 6.565 13.175 1.00 54.72 101 LYS A N 1
ATOM 796 C CA . LYS A 1 101 ? -15.315 6.510 11.776 1.00 54.72 101 LYS A CA 1
ATOM 797 C C . LYS A 1 101 ? -13.990 6.741 11.067 1.00 54.72 101 LYS A C 1
ATOM 799 O O . LYS A 1 101 ? -13.645 7.876 10.759 1.00 54.72 101 LYS A O 1
ATOM 804 N N . SER A 1 102 ? -13.221 5.671 10.878 1.00 52.28 102 SER A N 1
ATOM 805 C CA . SER A 1 102 ? -12.309 5.555 9.760 1.00 52.28 102 SER A CA 1
ATOM 806 C C . SER A 1 102 ? -13.159 6.045 8.605 1.00 52.28 102 SER A C 1
ATOM 808 O O . SER A 1 102 ? -14.214 5.463 8.326 1.00 52.28 102 SER A O 1
ATOM 810 N N . ALA A 1 103 ? -12.827 7.234 8.096 1.00 57.28 103 ALA A N 1
ATOM 811 C CA . ALA A 1 103 ? -13.562 7.819 6.996 1.00 57.28 103 ALA A CA 1
ATOM 812 C C . ALA A 1 103 ? -13.663 6.708 5.957 1.00 57.28 103 ALA A C 1
ATOM 814 O O . ALA A 1 103 ? -12.637 6.123 5.595 1.00 57.28 103 ALA A O 1
ATOM 815 N N . ALA A 1 104 ? -14.896 6.325 5.610 1.00 58.22 104 ALA A N 1
ATOM 816 C CA . ALA A 1 104 ? -15.123 5.241 4.672 1.00 58.22 104 ALA A CA 1
ATOM 817 C C . ALA A 1 104 ? -14.206 5.481 3.465 1.00 58.22 104 ALA A C 1
ATOM 819 O O . ALA A 1 104 ? -14.076 6.645 3.062 1.00 58.22 104 ALA A O 1
ATOM 820 N N . PRO A 1 105 ? -13.530 4.443 2.936 1.00 60.25 105 PRO A N 1
ATOM 821 C CA . PRO A 1 105 ? -12.613 4.609 1.816 1.00 60.25 105 PRO A CA 1
ATOM 822 C C . PRO A 1 105 ? -13.306 5.468 0.764 1.00 60.25 105 PRO A C 1
ATOM 824 O O . PRO A 1 105 ? -14.425 5.140 0.357 1.00 60.25 105 PRO A O 1
ATOM 827 N N . ARG A 1 106 ? -12.697 6.618 0.434 1.00 66.69 106 ARG A N 1
ATOM 828 C CA . ARG A 1 106 ? -13.291 7.606 -0.472 1.00 66.69 106 ARG A CA 1
ATOM 829 C C . ARG A 1 106 ? -13.615 6.879 -1.768 1.00 66.69 106 ARG A C 1
ATOM 831 O O . ARG A 1 106 ? -12.715 6.484 -2.504 1.00 66.69 106 ARG A O 1
ATOM 838 N N . ARG A 1 107 ? -14.902 6.630 -1.998 1.00 74.75 107 ARG A N 1
ATOM 839 C CA . ARG A 1 107 ? -15.369 5.963 -3.207 1.00 74.75 107 ARG A CA 1
ATOM 840 C C . ARG A 1 107 ? -15.082 6.904 -4.371 1.00 74.75 107 ARG A C 1
ATOM 842 O O . ARG A 1 107 ? -15.494 8.059 -4.337 1.00 74.75 107 ARG A O 1
ATOM 849 N N . THR A 1 108 ? -14.336 6.435 -5.365 1.00 89.06 108 THR A N 1
ATOM 850 C CA . THR A 1 108 ? -14.061 7.198 -6.584 1.00 89.06 108 THR A CA 1
ATOM 851 C C . THR A 1 108 ? -15.041 6.800 -7.676 1.00 89.06 108 THR A C 1
ATOM 853 O O . THR A 1 108 ? -15.517 5.659 -7.750 1.00 89.06 108 THR A O 1
ATOM 856 N N . CYS A 1 109 ? -15.404 7.764 -8.516 1.00 89.88 109 CYS A N 1
ATOM 857 C CA . CYS A 1 109 ? -16.226 7.501 -9.685 1.00 89.88 109 CYS A CA 1
ATOM 858 C C . CYS A 1 109 ? -15.403 6.741 -10.724 1.00 89.88 109 CYS A C 1
ATOM 860 O O . CYS A 1 109 ? -14.388 7.252 -11.181 1.00 89.88 109 CYS A O 1
ATOM 862 N N . TYR A 1 110 ? -15.840 5.558 -11.158 1.00 88.44 110 TYR A N 1
ATOM 863 C CA . TYR A 1 110 ? -15.066 4.787 -12.139 1.00 88.44 110 TYR A CA 1
ATOM 864 C C . TYR A 1 110 ? -14.984 5.467 -13.519 1.00 88.44 110 TYR A C 1
ATOM 866 O O . TYR A 1 110 ? -14.081 5.153 -14.287 1.00 88.44 110 TYR A O 1
ATOM 874 N N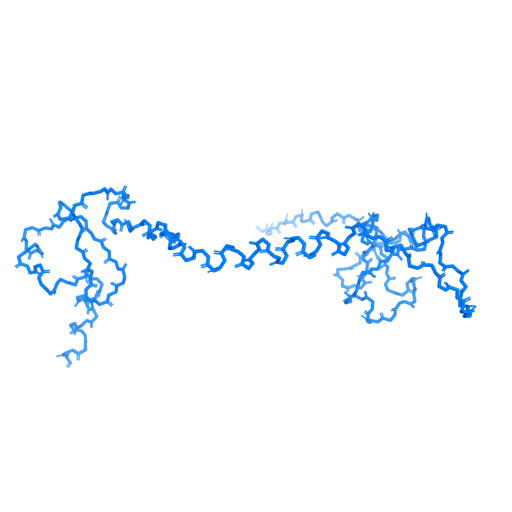 . ALA A 1 111 ? -15.929 6.356 -13.848 1.00 88.38 111 ALA A N 1
ATOM 875 C CA . ALA A 1 111 ? -15.992 7.015 -15.151 1.00 88.38 111 ALA A CA 1
ATOM 876 C C . ALA A 1 111 ? -15.069 8.241 -15.238 1.00 88.38 111 ALA A C 1
ATOM 878 O O . ALA A 1 111 ? -14.390 8.418 -16.243 1.00 88.38 111 ALA A O 1
ATOM 879 N N . CYS A 1 112 ? -15.021 9.074 -14.191 1.00 90.62 112 CYS A N 1
ATOM 880 C CA . CYS A 1 112 ? -14.212 10.301 -14.183 1.00 90.62 112 CYS A CA 1
ATOM 881 C C . CYS A 1 112 ? -13.017 10.267 -13.219 1.00 90.62 112 CYS A C 1
ATOM 883 O O . CYS A 1 112 ? -12.278 11.241 -13.130 1.00 90.62 112 CYS A O 1
ATOM 885 N N . ASN A 1 113 ? -12.849 9.178 -12.463 1.00 88.12 113 ASN A N 1
ATOM 886 C CA . ASN A 1 113 ? -11.846 8.990 -11.410 1.00 88.12 113 ASN A CA 1
ATOM 887 C C . ASN A 1 113 ? -11.846 10.061 -10.296 1.00 88.12 113 ASN A C 1
ATOM 889 O O . ASN A 1 113 ? -10.940 10.106 -9.467 1.00 88.12 113 ASN A O 1
ATOM 893 N N . GLY A 1 114 ? -12.868 10.918 -10.254 1.00 85.81 114 GLY A N 1
ATOM 894 C CA . GLY A 1 114 ? -13.029 11.944 -9.232 1.00 85.81 114 GLY A CA 1
ATOM 895 C C . GLY A 1 114 ? -13.563 11.372 -7.919 1.00 85.81 114 GLY A C 1
ATOM 896 O O . GLY A 1 114 ? -14.413 10.477 -7.919 1.00 85.81 114 GLY A O 1
ATOM 897 N N . SER A 1 115 ? -13.082 11.918 -6.803 1.00 78.12 115 SER A N 1
ATOM 898 C CA . SER A 1 115 ? -13.671 11.752 -5.472 1.00 78.12 115 SER A CA 1
ATOM 899 C C . SER A 1 115 ? -14.493 13.000 -5.140 1.00 78.12 115 SER A C 1
ATOM 901 O O . SER A 1 115 ? -13.932 13.995 -4.679 1.00 78.12 115 SER A O 1
ATOM 903 N N . GLY A 1 116 ? -15.791 12.980 -5.432 1.00 68.69 116 GLY A N 1
ATOM 904 C CA . GLY A 1 116 ? -16.712 14.073 -5.116 1.00 68.69 116 GLY A CA 1
ATOM 905 C C . GLY A 1 116 ? -17.799 13.635 -4.138 1.00 68.69 116 GLY A C 1
ATOM 906 O O . GLY A 1 116 ? -18.097 12.449 -4.038 1.00 68.69 116 GLY A O 1
ATOM 907 N N . ASP A 1 117 ? -18.420 14.602 -3.460 1.00 66.81 117 ASP A N 1
ATOM 908 C CA . ASP A 1 117 ? -19.609 14.393 -2.612 1.00 66.81 117 ASP A CA 1
ATOM 909 C C . ASP A 1 117 ? -20.913 14.300 -3.434 1.00 66.81 117 ASP A C 1
ATOM 911 O O . ASP A 1 117 ? -22.016 14.289 -2.890 1.00 66.81 117 ASP A O 1
ATOM 915 N N . THR A 1 118 ? -20.803 14.272 -4.764 1.00 76.00 118 THR A N 1
ATOM 916 C CA . THR A 1 118 ? -21.937 14.132 -5.680 1.00 76.00 118 THR A CA 1
ATOM 917 C C . THR A 1 118 ? -22.602 12.770 -5.496 1.00 76.00 118 THR A C 1
ATOM 919 O O . THR A 1 118 ? -21.919 11.779 -5.250 1.00 76.00 118 THR A O 1
ATOM 922 N N . GLU A 1 119 ? -23.928 12.699 -5.652 1.00 85.62 119 GLU A N 1
ATOM 923 C CA . GLU A 1 119 ? -24.666 11.440 -5.542 1.00 85.62 119 GLU A CA 1
ATOM 924 C C . GLU A 1 119 ? -24.051 10.358 -6.443 1.00 85.62 119 GLU A C 1
ATOM 926 O O . GLU A 1 119 ? -23.887 10.537 -7.657 1.00 85.62 119 GLU A O 1
ATOM 931 N N . MET A 1 120 ? -23.699 9.228 -5.825 1.00 88.00 120 MET A N 1
ATOM 932 C CA . MET A 1 120 ? -23.117 8.077 -6.501 1.00 88.00 120 MET A CA 1
ATOM 933 C C . MET A 1 120 ? -24.024 6.865 -6.372 1.00 88.00 120 MET A C 1
ATOM 935 O O . MET A 1 120 ? -24.516 6.555 -5.286 1.00 88.00 120 MET A O 1
ATOM 939 N N . ILE A 1 121 ? -24.146 6.106 -7.455 1.00 87.75 121 ILE A N 1
ATOM 940 C CA . ILE A 1 121 ? -24.747 4.776 -7.427 1.00 87.75 121 ILE A CA 1
ATOM 941 C C . ILE A 1 121 ? -23.656 3.704 -7.387 1.00 87.75 121 ILE A C 1
ATOM 943 O O . ILE A 1 121 ? -22.621 3.818 -8.046 1.00 87.75 121 ILE A O 1
ATOM 947 N N . GLY A 1 122 ? -23.877 2.663 -6.583 1.00 89.38 122 GLY A N 1
ATOM 948 C CA . GLY A 1 122 ? -23.010 1.489 -6.501 1.00 89.38 122 GLY A CA 1
ATOM 949 C C . GLY A 1 122 ? -23.463 0.379 -7.446 1.00 89.38 122 GLY A C 1
ATOM 950 O O . GLY A 1 122 ? -24.658 0.166 -7.640 1.00 89.38 122 GLY A O 1
ATOM 951 N N . CYS A 1 123 ? -22.508 -0.348 -8.021 1.00 89.44 123 CYS A N 1
ATOM 952 C CA . CYS A 1 123 ? -22.782 -1.536 -8.821 1.00 89.44 123 CYS A CA 1
ATOM 953 C C . CYS A 1 123 ? -23.242 -2.685 -7.917 1.00 89.44 123 CYS A C 1
ATOM 955 O O . CYS A 1 123 ? -22.574 -3.020 -6.946 1.00 89.44 123 CYS A O 1
ATOM 957 N N . ASN A 1 124 ? -24.321 -3.378 -8.280 1.00 88.69 124 ASN A N 1
ATOM 958 C CA . ASN A 1 124 ? -24.776 -4.551 -7.519 1.00 88.69 124 ASN A CA 1
ATOM 959 C C . ASN A 1 124 ? -23.927 -5.816 -7.728 1.00 88.69 124 ASN A C 1
ATOM 961 O O . ASN A 1 124 ? -24.162 -6.826 -7.074 1.00 88.69 124 ASN A O 1
ATOM 965 N N . GLY A 1 125 ? -22.991 -5.797 -8.679 1.00 87.56 125 GLY A N 1
ATOM 966 C CA . GLY A 1 125 ? -22.102 -6.922 -8.976 1.00 87.56 125 GLY A CA 1
ATOM 967 C C . GLY A 1 125 ? -20.653 -6.718 -8.535 1.00 87.56 125 GLY A C 1
ATOM 968 O O . GLY A 1 125 ? -19.872 -7.659 -8.618 1.00 87.56 125 GLY A O 1
ATOM 969 N N . CYS A 1 126 ? -20.258 -5.510 -8.120 1.00 88.88 126 CYS A N 1
ATOM 970 C CA . CYS A 1 126 ? -18.883 -5.218 -7.705 1.00 88.88 126 CYS A CA 1
ATOM 971 C C . CYS A 1 126 ? -18.796 -3.938 -6.861 1.00 88.88 126 CYS A C 1
ATOM 973 O O . CYS A 1 126 ? -19.739 -3.161 -6.793 1.00 88.88 126 CYS A O 1
ATOM 975 N N . ASN A 1 127 ? -17.625 -3.652 -6.288 1.00 86.25 127 ASN A N 1
ATOM 976 C CA . ASN A 1 127 ? -17.407 -2.482 -5.424 1.00 86.25 127 ASN A CA 1
ATOM 977 C C . ASN A 1 127 ? -17.200 -1.151 -6.180 1.00 86.25 127 ASN A C 1
ATOM 979 O O . ASN A 1 127 ? -16.591 -0.229 -5.644 1.00 86.25 127 ASN A O 1
ATOM 983 N N . ARG A 1 128 ? -17.660 -1.039 -7.433 1.00 89.00 128 ARG A N 1
ATOM 984 C CA . ARG A 1 128 ? -17.517 0.193 -8.228 1.00 89.00 128 ARG A CA 1
ATOM 985 C C . ARG A 1 128 ? -18.704 1.125 -8.030 1.00 89.00 128 ARG A C 1
ATOM 987 O O . ARG A 1 128 ? -19.840 0.676 -7.891 1.00 89.00 128 ARG A O 1
ATOM 994 N N . SER A 1 129 ? -18.425 2.420 -8.097 1.00 90.38 129 SER A N 1
ATOM 995 C CA . SER A 1 129 ? -19.404 3.499 -7.982 1.00 90.38 129 SER A CA 1
ATOM 996 C C . SER A 1 129 ? -19.230 4.523 -9.095 1.00 90.38 129 SER A C 1
ATOM 998 O O . SER A 1 129 ? -18.127 4.696 -9.614 1.00 90.38 129 SER A O 1
ATOM 1000 N N . VAL A 1 130 ? -20.307 5.209 -9.459 1.00 89.62 130 VAL A N 1
ATOM 1001 C CA . VAL A 1 130 ? -20.313 6.251 -10.495 1.00 89.62 130 VAL A CA 1
ATOM 1002 C C . VAL A 1 130 ? -21.219 7.393 -10.077 1.00 89.62 130 VAL A C 1
ATOM 1004 O O . VAL A 1 130 ? -22.244 7.150 -9.442 1.00 89.62 130 VAL A O 1
ATOM 1007 N N . HIS A 1 131 ? -20.839 8.628 -10.406 1.00 90.88 131 HIS A N 1
ATOM 1008 C CA . HIS A 1 131 ? -21.723 9.773 -10.202 1.00 90.88 131 HIS A CA 1
ATOM 1009 C C . HIS A 1 131 ? -22.968 9.624 -11.076 1.00 90.88 131 HIS A C 1
ATOM 1011 O O . HIS A 1 131 ? -22.855 9.205 -12.229 1.00 90.88 131 HIS A O 1
ATOM 1017 N N . LEU A 1 132 ? -24.133 10.031 -10.572 1.00 87.19 132 LEU A N 1
ATOM 1018 C CA . LEU A 1 132 ? -25.363 10.046 -11.371 1.00 87.19 132 LEU A CA 1
ATOM 1019 C C . LEU A 1 132 ? -25.214 10.907 -12.639 1.00 87.19 132 LEU A C 1
ATOM 1021 O O . LEU A 1 132 ? -25.756 10.558 -13.678 1.00 87.19 132 LEU A O 1
ATOM 1025 N N . THR A 1 133 ? -24.414 11.975 -12.584 1.00 87.75 133 THR A N 1
ATOM 1026 C CA . THR A 1 133 ? -24.089 12.838 -13.736 1.00 87.75 133 THR A CA 1
ATOM 1027 C C . THR A 1 133 ? -23.133 12.201 -14.744 1.00 87.75 133 THR A C 1
ATOM 1029 O O . THR A 1 133 ? -23.039 12.662 -15.876 1.00 87.75 133 THR A O 1
ATOM 1032 N N . CYS A 1 134 ? -22.403 11.157 -14.346 1.00 88.56 134 CYS A N 1
ATOM 1033 C CA . CYS A 1 134 ? -21.531 10.392 -15.235 1.00 88.56 134 CYS A CA 1
ATOM 1034 C C . CYS A 1 134 ? -22.253 9.190 -15.869 1.00 88.56 134 CYS A C 1
ATOM 1036 O O . CYS A 1 134 ? -21.624 8.454 -16.628 1.00 88.56 134 CYS A O 1
ATOM 1038 N N . LEU A 1 135 ? -23.531 8.966 -15.544 1.00 85.44 135 LEU A N 1
ATOM 1039 C CA . LEU A 1 135 ? -24.368 7.962 -16.196 1.00 85.44 135 LEU A CA 1
ATOM 1040 C C . LEU A 1 135 ? -24.995 8.529 -17.465 1.00 85.44 135 LEU A C 1
ATOM 1042 O O . LEU A 1 135 ? -25.358 9.702 -17.528 1.00 85.44 135 LEU A O 1
ATOM 1046 N N . THR A 1 136 ? -25.201 7.664 -18.453 1.00 79.38 136 THR A N 1
ATOM 1047 C CA . THR A 1 136 ? -26.075 7.995 -19.582 1.00 79.38 136 THR A CA 1
ATOM 1048 C C . THR A 1 136 ? -27.550 7.897 -19.169 1.00 79.38 136 THR A C 1
ATOM 1050 O O . THR A 1 136 ? -27.902 7.146 -18.255 1.00 79.38 136 THR A O 1
ATOM 1053 N N . GLU A 1 137 ? -28.445 8.607 -19.867 1.00 70.38 137 GLU A N 1
ATOM 1054 C CA . GLU A 1 137 ? -29.899 8.590 -19.596 1.00 70.38 137 GLU A CA 1
ATOM 1055 C C . GLU A 1 137 ? -30.482 7.164 -19.584 1.00 70.38 137 GLU A C 1
ATOM 1057 O O . GLU A 1 137 ? -31.351 6.837 -18.775 1.00 70.38 137 GLU A O 1
ATOM 1062 N N . SER A 1 138 ? -29.939 6.281 -20.428 1.00 68.44 138 SER A N 1
ATOM 1063 C CA . SER A 1 138 ? -30.334 4.871 -20.508 1.00 68.44 138 SER A CA 1
ATOM 1064 C C . SER A 1 138 ? -29.962 4.045 -19.265 1.00 68.44 138 SER A C 1
ATOM 1066 O O . SER A 1 138 ? -30.653 3.085 -18.924 1.00 68.44 138 SER A O 1
ATOM 1068 N N . GLU A 1 139 ? -28.896 4.423 -18.556 1.00 67.00 139 GLU A N 1
ATOM 1069 C CA . GLU A 1 139 ? -28.373 3.706 -17.387 1.00 67.00 139 GLU A CA 1
ATOM 1070 C C . GLU A 1 139 ? -28.983 4.218 -16.076 1.00 67.00 139 GLU A C 1
ATOM 1072 O O . GLU A 1 139 ? -29.159 3.447 -15.127 1.00 67.00 139 GLU A O 1
ATOM 1077 N N . ALA A 1 140 ? -29.357 5.500 -16.034 1.00 63.50 140 ALA A N 1
ATOM 1078 C CA . ALA A 1 140 ? -30.006 6.134 -14.888 1.00 63.50 140 ALA A CA 1
ATOM 1079 C C . ALA A 1 140 ? -31.435 5.613 -14.635 1.00 63.50 140 ALA A C 1
ATOM 1081 O O . ALA A 1 140 ? -31.925 5.674 -13.510 1.00 63.50 140 ALA A O 1
ATOM 1082 N N . ALA A 1 141 ? -32.094 5.032 -15.643 1.00 61.28 141 ALA A N 1
ATOM 1083 C CA . ALA A 1 141 ? -33.465 4.524 -15.536 1.00 61.28 141 ALA A CA 1
ATOM 1084 C C . ALA A 1 141 ? -33.639 3.357 -14.535 1.00 61.28 141 ALA A C 1
ATOM 1086 O O . ALA A 1 141 ? -34.757 3.057 -14.121 1.00 61.28 141 ALA A O 1
ATOM 1087 N N . SER A 1 142 ? -32.555 2.681 -14.125 1.00 64.44 142 SER A N 1
ATOM 1088 C CA . SER A 1 142 ? -32.599 1.477 -13.274 1.00 64.44 142 SER A CA 1
ATOM 1089 C C . SER A 1 142 ? -31.811 1.613 -11.963 1.00 64.44 142 SER A C 1
ATOM 1091 O O . SER A 1 142 ? -31.037 0.725 -11.598 1.00 64.44 142 SER A O 1
ATOM 1093 N N . LEU A 1 143 ? -32.055 2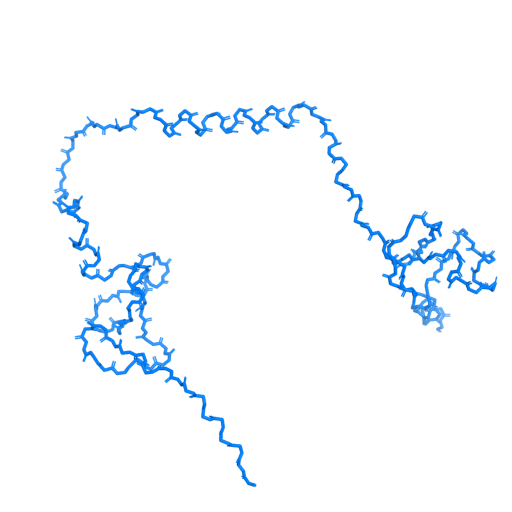.686 -11.198 1.00 65.88 143 LEU A N 1
ATOM 1094 C CA . LEU A 1 143 ? -31.349 2.974 -9.933 1.00 65.88 143 LEU A CA 1
ATOM 1095 C C . LEU A 1 143 ? -31.392 1.836 -8.892 1.00 65.88 143 LEU A C 1
ATOM 1097 O O . LEU A 1 143 ? -30.481 1.702 -8.083 1.00 65.88 143 LEU A O 1
ATOM 1101 N N . ARG A 1 144 ? -32.423 0.980 -8.893 1.00 68.50 144 ARG A N 1
ATOM 1102 C CA . ARG A 1 144 ? -32.535 -0.118 -7.908 1.00 68.50 144 ARG A CA 1
ATOM 1103 C C . ARG A 1 144 ? -31.691 -1.351 -8.245 1.00 68.50 144 ARG A C 1
ATOM 1105 O O . ARG A 1 144 ? -31.420 -2.155 -7.355 1.00 68.50 144 ARG A O 1
ATOM 1112 N N . LYS A 1 145 ? -31.312 -1.546 -9.514 1.00 81.19 145 LYS A N 1
ATOM 1113 C CA . LYS A 1 145 ? -30.593 -2.747 -9.983 1.00 81.19 145 LYS A CA 1
ATOM 1114 C C . LYS A 1 145 ? -29.439 -2.434 -10.942 1.00 81.19 145 LYS A C 1
ATOM 1116 O O . LYS A 1 145 ? -29.173 -3.215 -11.851 1.00 81.19 145 LYS A O 1
ATOM 1121 N N . TRP A 1 146 ? -28.748 -1.316 -10.740 1.00 87.38 146 TRP A N 1
ATOM 1122 C CA . TRP A 1 146 ? -27.674 -0.910 -11.641 1.00 87.38 146 TRP A CA 1
ATOM 1123 C C . TRP A 1 146 ? -26.452 -1.845 -11.560 1.00 87.38 146 TRP A C 1
ATOM 1125 O O . TRP A 1 146 ? -26.036 -2.303 -10.489 1.00 87.38 146 TRP A O 1
ATOM 1135 N N . LEU A 1 147 ? -25.879 -2.135 -12.727 1.00 87.56 147 LEU A N 1
ATOM 1136 C CA . LEU A 1 147 ? -24.646 -2.893 -12.907 1.00 87.56 147 LEU A CA 1
ATOM 1137 C C . LEU A 1 147 ? -23.709 -2.078 -13.794 1.00 87.56 147 LEU A C 1
ATOM 1139 O O . LEU A 1 147 ? -24.130 -1.554 -14.822 1.00 87.56 147 LEU A O 1
ATOM 1143 N N . CYS A 1 148 ? -22.427 -2.017 -13.433 1.00 87.44 148 CYS A N 1
ATOM 1144 C CA . CYS A 1 148 ? -21.427 -1.388 -14.291 1.00 87.44 148 CYS A CA 1
ATOM 1145 C C . CYS A 1 148 ? -21.278 -2.154 -15.615 1.00 87.44 148 CYS A C 1
ATOM 1147 O O . CYS A 1 148 ? -21.548 -3.356 -15.671 1.00 87.44 148 CYS A O 1
ATOM 1149 N N . ALA A 1 149 ? -20.773 -1.485 -16.658 1.00 84.69 149 ALA A N 1
ATOM 1150 C CA . ALA A 1 149 ? -20.584 -2.072 -17.990 1.00 84.69 149 ALA A CA 1
ATOM 1151 C C . ALA A 1 149 ? -19.898 -3.453 -17.957 1.00 84.69 149 ALA A C 1
ATOM 1153 O O . ALA A 1 149 ? -20.320 -4.377 -18.649 1.00 84.69 149 ALA A O 1
ATOM 1154 N N . PHE A 1 150 ? -18.905 -3.631 -17.082 1.00 86.50 150 PHE A N 1
ATOM 1155 C CA . PHE A 1 150 ? -18.207 -4.905 -16.905 1.00 86.50 150 PHE A CA 1
ATOM 1156 C C . PHE A 1 150 ? -19.129 -6.001 -16.357 1.00 86.50 150 PHE A C 1
ATOM 1158 O O . PHE A 1 150 ? -19.237 -7.062 -16.965 1.00 86.50 150 PHE A O 1
ATOM 1165 N N . CYS A 1 151 ? -19.839 -5.737 -15.256 1.00 88.38 151 CYS A N 1
ATOM 1166 C CA . CYS A 1 151 ? -20.775 -6.696 -14.661 1.00 88.38 151 CYS A CA 1
ATOM 1167 C C . CYS A 1 151 ? -21.976 -6.991 -15.575 1.00 88.38 151 CYS A C 1
ATOM 1169 O O . CYS A 1 151 ? -22.532 -8.088 -15.545 1.00 88.38 151 CYS A O 1
ATOM 1171 N N . THR A 1 152 ? -22.384 -6.026 -16.399 1.00 85.38 152 THR A N 1
ATOM 1172 C CA . THR A 1 152 ? -23.439 -6.217 -17.399 1.00 85.38 152 THR A CA 1
ATOM 1173 C C . THR A 1 152 ? -22.992 -7.188 -18.492 1.00 85.38 152 THR A C 1
ATOM 1175 O O . THR A 1 152 ? -23.759 -8.070 -18.878 1.00 85.38 152 THR A O 1
ATOM 1178 N N . VAL A 1 153 ? -21.748 -7.074 -18.972 1.00 84.12 153 VAL A N 1
ATOM 1179 C CA . VAL A 1 153 ? -21.192 -7.999 -19.973 1.00 84.12 153 VAL A CA 1
ATOM 1180 C C . VAL A 1 153 ? -20.991 -9.398 -19.392 1.00 84.12 153 VAL A C 1
ATOM 1182 O O . VAL A 1 153 ? -21.280 -10.372 -20.086 1.00 84.12 153 VAL A O 1
ATOM 1185 N N . THR A 1 154 ? -20.545 -9.529 -18.138 1.00 84.94 154 THR A N 1
ATOM 1186 C CA . THR A 1 154 ? -20.366 -10.853 -17.517 1.00 84.94 154 THR A CA 1
ATOM 1187 C C . THR A 1 154 ? -21.696 -11.576 -17.329 1.00 84.94 154 THR A C 1
ATOM 1189 O O . THR A 1 154 ? -21.817 -12.712 -17.775 1.00 84.94 154 THR A O 1
ATOM 1192 N N . LYS A 1 155 ? -22.733 -10.913 -16.795 1.00 78.44 155 LYS A N 1
ATOM 1193 C CA . LYS A 1 155 ? -24.048 -11.553 -16.604 1.00 78.44 155 LYS A CA 1
ATOM 1194 C C . LYS A 1 155 ? -24.688 -12.032 -17.905 1.00 78.44 155 LYS A C 1
ATOM 1196 O O . LYS A 1 155 ? -25.332 -13.076 -17.919 1.00 78.44 155 LYS A O 1
ATOM 1201 N N . LYS A 1 156 ? -24.500 -11.299 -19.009 1.00 74.19 156 LYS A N 1
ATOM 1202 C CA . LYS A 1 156 ? -25.007 -11.708 -20.332 1.00 74.19 156 LYS A CA 1
ATOM 1203 C C . LYS A 1 156 ? -24.334 -12.974 -20.872 1.00 74.19 156 LYS A C 1
ATOM 1205 O O . LYS A 1 156 ? -24.915 -13.636 -21.722 1.00 74.19 156 LYS A O 1
ATOM 1210 N N . ARG A 1 157 ? -23.119 -13.300 -20.417 1.00 70.25 157 ARG A N 1
ATOM 1211 C CA . ARG A 1 157 ? -22.406 -14.525 -20.815 1.00 70.25 157 ARG A CA 1
ATOM 1212 C C . ARG A 1 157 ? -22.860 -15.751 -20.026 1.00 70.25 157 ARG A C 1
ATOM 1214 O O . ARG A 1 157 ? -22.783 -16.843 -20.557 1.00 70.25 157 ARG A O 1
ATOM 1221 N N . GLU A 1 158 ? -23.345 -15.567 -18.800 1.00 64.38 158 GLU A N 1
ATOM 1222 C CA . GLU A 1 158 ? -23.844 -16.653 -17.939 1.00 64.38 158 GLU A CA 1
ATOM 1223 C C . GLU A 1 158 ? -25.280 -17.086 -18.277 1.00 64.38 158 GLU A C 1
ATOM 1225 O O . GLU A 1 158 ? -25.733 -18.133 -17.832 1.00 64.38 158 GLU A O 1
ATOM 1230 N N . THR A 1 159 ? -26.017 -16.271 -19.037 1.00 58.44 159 THR A N 1
ATOM 1231 C CA . THR A 1 159 ? -27.421 -16.522 -19.421 1.00 58.44 159 THR A CA 1
ATOM 1232 C C . THR A 1 159 ? -27.581 -17.067 -20.842 1.00 58.44 159 THR A C 1
ATOM 1234 O O . THR A 1 159 ? -28.701 -17.122 -21.349 1.00 58.44 159 THR A O 1
ATOM 1237 N N . LYS A 1 160 ? -26.480 -17.455 -21.489 1.00 48.19 160 LYS A N 1
ATOM 1238 C CA . LYS A 1 160 ? -26.455 -18.028 -22.835 1.00 48.19 160 LYS A CA 1
ATOM 1239 C C . LYS A 1 160 ? -25.900 -19.443 -22.783 1.00 48.19 160 LYS A C 1
ATOM 1241 O O . LYS A 1 160 ? -26.438 -20.283 -23.531 1.00 48.19 160 LYS A O 1
#